Protein AF-A0A2W4T084-F1 (afdb_monomer)

pLDDT: mean 78.56, std 19.15, range [35.53, 97.75]

Solvent-accessible surface area (backbone atoms only — not comparable to full-atom values): 8965 Å² total; per-residue (Å²): 131,79,87,76,69,60,42,78,46,75,57,95,92,42,75,50,78,33,45,47,96,43,35,67,60,55,50,52,36,42,73,72,70,46,49,68,75,46,73,42,51,37,83,86,78,46,58,12,42,37,35,34,73,88,73,51,74,48,72,47,61,93,42,71,68,58,45,58,53,54,59,66,73,47,81,43,51,99,85,67,41,36,73,65,58,50,50,50,51,52,50,53,52,58,73,49,44,61,74,70,38,91,83,64,73,62,88,78,72,77,84,75,70,98,76,78,91,77,87,84,85,82,63,67,73,60,55,53,51,56,48,53,54,50,55,54,52,59,73,68,75,116

Structure (mmCIF, N/CA/C/O backbone):
data_AF-A0A2W4T084-F1
#
_entry.id   AF-A0A2W4T084-F1
#
loop_
_atom_site.group_PDB
_atom_site.id
_atom_site.type_symbol
_atom_site.label_atom_id
_atom_site.label_alt_id
_atom_site.label_comp_id
_atom_site.label_asym_id
_atom_site.label_entity_id
_atom_site.label_seq_id
_atom_site.pdbx_PDB_ins_code
_atom_site.Cartn_x
_atom_site.Cartn_y
_atom_site.Cartn_z
_atom_site.occupancy
_atom_site.B_iso_or_equiv
_atom_site.auth_seq_id
_atom_site.auth_comp_id
_atom_site.auth_asym_id
_atom_site.auth_atom_id
_atom_site.pdbx_PDB_model_num
ATOM 1 N N . MET A 1 1 ? -28.097 11.826 7.233 1.00 43.19 1 MET A N 1
ATOM 2 C CA . MET A 1 1 ? -26.904 11.158 7.785 1.00 43.19 1 MET A CA 1
ATOM 3 C C . MET A 1 1 ? -27.282 9.697 7.863 1.00 43.19 1 MET A C 1
ATOM 5 O O . MET A 1 1 ? -28.175 9.400 8.637 1.00 43.19 1 MET A O 1
ATOM 9 N N . SER A 1 2 ? -26.781 8.846 6.964 1.00 50.09 2 SER A N 1
ATOM 10 C CA . SER A 1 2 ? -27.013 7.405 7.102 1.00 50.09 2 SER A CA 1
ATOM 11 C C . SER A 1 2 ? -26.315 6.945 8.376 1.00 50.09 2 SER A C 1
ATOM 13 O O . SER A 1 2 ? -25.188 7.384 8.633 1.00 50.09 2 SER A O 1
ATOM 15 N N . ASP A 1 3 ? -26.990 6.123 9.173 1.00 56.31 3 ASP A N 1
ATOM 16 C CA . ASP A 1 3 ? -26.351 5.399 10.267 1.00 56.31 3 ASP A CA 1
ATOM 17 C C . ASP A 1 3 ? -25.147 4.652 9.686 1.00 56.31 3 ASP A C 1
ATOM 19 O O . ASP A 1 3 ? -25.261 3.959 8.674 1.00 56.31 3 ASP A O 1
ATOM 23 N N . ARG A 1 4 ? -23.960 4.922 10.234 1.00 72.19 4 ARG A N 1
ATOM 24 C CA . ARG A 1 4 ? -22.711 4.305 9.785 1.00 72.19 4 ARG A CA 1
ATOM 25 C C . ARG A 1 4 ? -22.551 3.006 10.552 1.00 72.19 4 ARG A C 1
ATOM 27 O O . ARG A 1 4 ? -22.545 3.039 11.781 1.00 72.19 4 ARG A O 1
ATOM 34 N N . GLU A 1 5 ? -22.431 1.896 9.839 1.00 84.31 5 GLU A N 1
ATOM 35 C CA . GLU A 1 5 ? -22.114 0.618 10.465 1.00 84.31 5 GLU A CA 1
ATOM 36 C C . GLU A 1 5 ? -20.661 0.643 10.945 1.00 84.31 5 GLU A C 1
ATOM 38 O O . GLU A 1 5 ? -19.727 0.945 10.199 1.00 84.31 5 GLU A O 1
ATOM 43 N N . MET A 1 6 ? -20.501 0.390 12.239 1.00 87.56 6 MET A N 1
ATOM 44 C CA . MET A 1 6 ? -19.223 0.323 12.928 1.00 87.56 6 MET A CA 1
ATOM 45 C C . MET A 1 6 ? -19.169 -1.019 13.643 1.00 87.56 6 MET A C 1
ATOM 47 O O . MET A 1 6 ? -20.104 -1.382 14.361 1.00 87.56 6 MET A O 1
ATOM 51 N N . THR A 1 7 ? -18.055 -1.723 13.507 1.00 92.81 7 THR A N 1
ATOM 52 C CA . THR A 1 7 ? -17.791 -2.938 14.266 1.00 92.81 7 THR A CA 1
ATOM 53 C C . THR A 1 7 ? -17.060 -2.584 15.558 1.00 92.81 7 THR A C 1
ATOM 55 O O . THR A 1 7 ? -15.986 -1.976 15.557 1.00 92.81 7 THR A O 1
ATOM 58 N N . VAL A 1 8 ? -17.649 -2.978 16.688 1.00 92.12 8 VAL A N 1
ATOM 59 C CA . VAL A 1 8 ? -17.018 -2.880 18.009 1.00 92.12 8 VAL A CA 1
ATOM 60 C C . VAL A 1 8 ? -16.083 -4.068 18.188 1.00 92.12 8 VAL A C 1
ATOM 62 O O . VAL A 1 8 ? -16.507 -5.218 18.097 1.00 92.12 8 VAL A O 1
ATOM 65 N N . MET A 1 9 ? -14.817 -3.803 18.497 1.00 89.62 9 MET A N 1
ATOM 66 C CA . MET A 1 9 ? -13.821 -4.847 18.719 1.00 89.62 9 MET A CA 1
ATOM 67 C C . MET A 1 9 ? -12.978 -4.593 19.964 1.00 89.62 9 MET A C 1
ATOM 69 O O . MET A 1 9 ? -12.773 -3.452 20.381 1.00 89.62 9 MET A O 1
ATOM 73 N N . THR A 1 10 ? -12.488 -5.680 20.565 1.00 89.69 10 THR A N 1
ATOM 74 C CA . THR A 1 10 ? -11.630 -5.645 21.752 1.00 89.69 10 THR A CA 1
ATOM 75 C C . THR A 1 10 ? -10.268 -6.250 21.435 1.00 89.69 10 THR A C 1
ATOM 77 O O . THR A 1 10 ? -10.173 -7.406 21.032 1.00 89.69 10 THR A O 1
ATOM 80 N N . PHE A 1 11 ? -9.202 -5.489 21.675 1.00 86.31 11 PHE A N 1
ATOM 81 C CA . PHE A 1 11 ? -7.820 -5.943 21.537 1.00 86.31 11 PHE A CA 1
ATOM 82 C C . PHE A 1 11 ? -6.974 -5.449 22.714 1.00 86.31 11 PHE A C 1
ATOM 84 O O . PHE A 1 11 ? -7.080 -4.292 23.120 1.00 86.31 11 PHE A O 1
ATOM 91 N N . ASN A 1 12 ? -6.152 -6.328 23.301 1.00 85.44 12 ASN A N 1
ATOM 92 C CA . ASN A 1 12 ? -5.344 -6.035 24.497 1.00 85.44 12 ASN A CA 1
ATOM 93 C C . ASN A 1 12 ? -6.139 -5.376 25.646 1.00 85.44 12 ASN A C 1
ATOM 95 O O . ASN A 1 12 ? -5.662 -4.454 26.307 1.00 85.44 12 ASN A O 1
ATOM 99 N N . GLY A 1 13 ? -7.381 -5.825 25.860 1.00 85.56 13 GLY A N 1
ATOM 100 C CA . GLY A 1 13 ? -8.270 -5.296 26.902 1.00 85.56 13 GLY A CA 1
ATOM 101 C C . GLY A 1 13 ? -8.833 -3.898 26.625 1.00 85.56 13 GLY A C 1
ATOM 102 O O . GLY A 1 13 ? -9.474 -3.326 27.502 1.00 85.56 13 GLY A O 1
ATOM 103 N N . LYS A 1 14 ? -8.616 -3.340 25.428 1.00 85.88 14 LYS A N 1
ATOM 104 C CA . LYS A 1 14 ? -9.201 -2.071 24.986 1.00 85.88 14 LYS A CA 1
ATOM 105 C C . LYS A 1 14 ? -10.285 -2.330 23.955 1.00 85.88 14 LYS A C 1
ATOM 107 O O . LYS A 1 14 ? -10.058 -3.090 23.019 1.00 85.88 14 LYS A O 1
ATOM 112 N N . THR A 1 15 ? -11.422 -1.663 24.112 1.00 89.88 15 THR A N 1
ATOM 113 C CA . THR A 1 15 ? -12.534 -1.708 23.158 1.00 89.88 15 THR A CA 1
ATOM 114 C C . THR A 1 15 ? -12.553 -0.439 22.319 1.00 89.88 15 THR A C 1
ATOM 116 O O . THR A 1 15 ? -12.364 0.653 22.854 1.00 89.88 15 THR A O 1
ATOM 119 N N . PHE A 1 16 ? -12.761 -0.586 21.016 1.00 90.19 16 PHE A N 1
ATOM 120 C CA . PHE A 1 16 ? -12.829 0.512 20.058 1.00 90.19 16 PHE A CA 1
ATOM 121 C C . PHE A 1 16 ? -13.763 0.163 18.897 1.00 90.19 16 PHE A C 1
ATOM 123 O O . PHE A 1 16 ? -14.085 -1.002 18.669 1.00 90.19 16 PHE A O 1
ATOM 130 N N . GLU A 1 17 ? -14.205 1.197 18.189 1.00 92.94 17 GLU A N 1
ATOM 131 C CA . GLU A 1 17 ? -15.057 1.098 17.006 1.00 92.94 17 GLU A CA 1
ATOM 132 C C . GLU A 1 17 ? -14.202 1.216 15.743 1.00 92.94 17 GLU A C 1
ATOM 134 O O . GLU A 1 17 ? -13.297 2.053 15.671 1.00 92.94 17 GLU A O 1
ATOM 139 N N . VAL A 1 18 ? -14.491 0.380 14.751 1.00 94.50 18 VAL A N 1
ATOM 140 C CA . VAL A 1 18 ? -13.827 0.369 13.444 1.00 94.50 18 VAL A CA 1
ATOM 141 C C . VAL A 1 18 ? -14.885 0.402 12.352 1.00 94.50 18 VAL A C 1
ATOM 143 O O . VAL A 1 18 ? -15.921 -0.240 12.494 1.00 94.50 18 VAL A O 1
ATOM 146 N N . ASP A 1 19 ? -14.624 1.142 11.274 1.00 94.44 19 ASP A N 1
ATOM 147 C CA . ASP A 1 19 ? -15.490 1.143 10.090 1.00 94.44 19 ASP A CA 1
ATOM 148 C C . ASP A 1 19 ? -15.649 -0.292 9.564 1.00 94.44 19 ASP A C 1
ATOM 150 O O . ASP A 1 19 ? -14.644 -0.976 9.339 1.00 94.44 19 ASP A O 1
ATOM 154 N N . ASP A 1 20 ? -16.890 -0.730 9.351 1.00 93.38 20 ASP A N 1
ATOM 155 C CA . ASP A 1 20 ? -17.190 -2.133 9.041 1.00 93.38 20 ASP A CA 1
ATOM 156 C C . ASP A 1 20 ? -16.442 -2.645 7.795 1.00 93.38 20 ASP A C 1
ATOM 158 O O . ASP A 1 20 ? -15.811 -3.700 7.831 1.00 93.38 20 ASP A O 1
ATOM 162 N N . ASP A 1 21 ? -16.358 -1.807 6.755 1.00 92.25 21 ASP A N 1
ATOM 163 C CA . ASP A 1 21 ? -15.673 -2.082 5.481 1.00 92.25 21 ASP A CA 1
ATOM 164 C C . ASP A 1 21 ? -14.197 -2.508 5.617 1.00 92.25 21 ASP A C 1
ATOM 166 O O . ASP A 1 21 ? -13.628 -3.104 4.700 1.00 92.25 21 ASP A O 1
ATOM 170 N N . ILE A 1 22 ? -13.535 -2.164 6.729 1.00 95.38 22 ILE A N 1
ATOM 171 C CA . ILE A 1 22 ? -12.130 -2.519 6.993 1.00 95.38 22 ILE A CA 1
ATOM 172 C C . ILE A 1 22 ? -11.944 -3.291 8.305 1.00 95.38 22 ILE A C 1
ATOM 174 O O . ILE A 1 22 ? -10.802 -3.545 8.706 1.00 95.38 22 ILE A O 1
ATOM 178 N N . ALA A 1 23 ? -13.032 -3.670 8.980 1.00 95.75 23 ALA A N 1
ATOM 179 C CA . ALA A 1 23 ? -12.985 -4.305 10.293 1.00 95.75 23 ALA A CA 1
ATOM 180 C C . ALA A 1 23 ? -12.210 -5.630 10.268 1.00 95.75 23 ALA A C 1
ATOM 182 O O . ALA A 1 23 ? -11.354 -5.850 11.129 1.00 95.75 23 ALA A O 1
ATOM 183 N N . ASP A 1 24 ? -12.414 -6.457 9.239 1.00 96.25 24 ASP A N 1
ATOM 184 C CA . ASP A 1 24 ? -11.702 -7.731 9.068 1.00 96.25 24 ASP A CA 1
ATOM 185 C C . ASP A 1 24 ? -10.186 -7.544 8.917 1.00 96.25 24 ASP A C 1
ATOM 187 O O . ASP A 1 24 ? -9.399 -8.312 9.476 1.00 96.25 24 ASP A O 1
ATOM 191 N N . LEU A 1 25 ? -9.752 -6.488 8.219 1.00 96.69 25 LEU A N 1
ATOM 192 C CA . LEU A 1 25 ? -8.330 -6.169 8.060 1.00 96.69 25 LEU A CA 1
ATOM 193 C C . LEU A 1 25 ? -7.708 -5.771 9.402 1.00 96.69 25 LEU A C 1
ATOM 195 O O . LEU A 1 25 ? -6.640 -6.266 9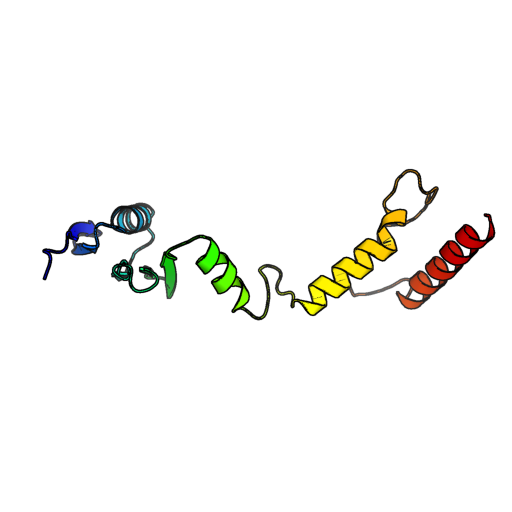.768 1.00 96.69 25 LEU A O 1
ATOM 199 N N . VAL A 1 26 ? -8.388 -4.902 10.155 1.00 96.75 26 VAL A N 1
ATOM 200 C CA . VAL A 1 26 ? -7.936 -4.469 11.486 1.00 96.75 26 VAL A CA 1
ATOM 201 C C . VAL A 1 26 ? -7.908 -5.647 12.461 1.00 96.75 26 VAL A C 1
ATOM 203 O O . VAL A 1 26 ? -6.948 -5.796 13.224 1.00 96.75 26 VAL A O 1
ATOM 206 N N . HIS A 1 27 ? -8.916 -6.519 12.415 1.00 95.62 27 HIS A N 1
ATOM 207 C CA . HIS A 1 27 ? -8.974 -7.722 13.236 1.00 95.62 27 HIS A CA 1
ATOM 208 C C . HIS A 1 27 ? -7.828 -8.691 12.913 1.00 95.62 27 HIS A C 1
ATOM 210 O O . HIS A 1 27 ? -7.151 -9.163 13.831 1.00 95.62 27 HIS A O 1
ATOM 216 N N . ALA A 1 28 ? -7.557 -8.941 11.628 1.00 96.56 28 ALA A N 1
ATOM 217 C CA . ALA A 1 28 ? -6.476 -9.816 11.182 1.00 96.56 28 ALA A CA 1
ATOM 218 C C . ALA A 1 28 ? -5.094 -9.307 11.623 1.00 96.56 28 ALA A C 1
ATOM 220 O O . ALA A 1 28 ? -4.292 -10.081 12.149 1.00 96.56 28 ALA A O 1
ATOM 221 N N . LEU A 1 29 ? -4.828 -8.004 11.470 1.00 96.38 29 LEU A N 1
ATOM 222 C CA . LEU A 1 29 ? -3.569 -7.381 11.894 1.00 96.38 29 LEU A CA 1
ATOM 223 C C . LEU A 1 29 ? -3.343 -7.538 13.400 1.00 96.38 29 LEU A C 1
ATOM 225 O O . LEU A 1 29 ? -2.313 -8.065 13.826 1.00 96.38 29 LEU A O 1
ATOM 229 N N . ASN A 1 30 ? -4.333 -7.145 14.201 1.00 94.94 30 ASN A N 1
ATOM 230 C CA . ASN A 1 30 ? -4.251 -7.232 15.655 1.00 94.94 30 ASN A CA 1
ATOM 231 C C . ASN A 1 30 ? -4.090 -8.686 16.127 1.00 94.94 30 ASN A C 1
ATOM 233 O O . ASN A 1 30 ? -3.237 -8.973 16.965 1.00 94.94 30 ASN A O 1
ATOM 237 N N . THR A 1 31 ? -4.836 -9.623 15.536 1.00 95.00 31 THR A N 1
ATOM 238 C CA . THR A 1 31 ? -4.731 -11.062 15.840 1.00 95.00 31 THR A CA 1
ATOM 239 C C . THR A 1 31 ? -3.345 -11.624 15.515 1.00 95.00 31 THR A C 1
ATOM 241 O O . THR A 1 31 ? -2.829 -12.455 16.259 1.00 95.00 31 THR A O 1
ATOM 244 N N . ALA A 1 32 ? -2.695 -11.127 14.460 1.00 95.56 32 ALA A N 1
ATOM 245 C CA . ALA A 1 32 ? -1.319 -11.479 14.112 1.00 95.56 32 ALA A CA 1
ATOM 246 C C . ALA A 1 32 ? -0.256 -10.809 15.012 1.00 95.56 32 ALA A C 1
ATOM 248 O O . ALA A 1 32 ? 0.941 -10.964 14.771 1.00 95.56 32 ALA A O 1
ATOM 249 N N . GLY A 1 33 ? -0.663 -10.051 16.036 1.00 94.38 33 GLY A N 1
ATOM 250 C CA . GLY A 1 33 ? 0.242 -9.311 16.917 1.00 94.38 33 GLY A CA 1
ATOM 251 C C . GLY A 1 33 ? 0.752 -7.995 16.322 1.00 94.38 33 GLY A C 1
ATOM 252 O O . GLY A 1 33 ? 1.645 -7.371 16.895 1.00 94.38 33 GLY A O 1
ATOM 253 N N . ILE A 1 34 ? 0.189 -7.545 15.197 1.00 95.38 34 ILE A N 1
ATOM 254 C CA . ILE A 1 34 ? 0.514 -6.266 14.563 1.00 95.38 34 ILE A CA 1
ATOM 255 C C . ILE A 1 34 ? -0.488 -5.226 15.065 1.00 95.38 34 ILE A C 1
ATOM 257 O O . ILE A 1 34 ? -1.582 -5.075 14.528 1.00 95.38 34 ILE A O 1
ATOM 261 N N . ALA A 1 35 ? -0.113 -4.517 16.128 1.00 93.69 35 ALA A N 1
ATOM 262 C CA . ALA A 1 35 ? -1.004 -3.565 16.779 1.00 93.69 35 ALA A CA 1
ATOM 263 C C . ALA A 1 35 ? -1.371 -2.387 15.858 1.00 93.69 35 ALA A C 1
ATOM 265 O O . ALA A 1 35 ? -0.498 -1.649 15.393 1.00 93.69 35 ALA A O 1
ATOM 266 N N . THR A 1 36 ? -2.670 -2.173 15.659 1.00 95.25 36 THR A N 1
ATOM 267 C CA . THR A 1 36 ? -3.223 -0.988 14.989 1.00 95.25 36 THR A CA 1
ATOM 268 C C . THR A 1 36 ? -3.481 0.127 16.004 1.00 95.25 36 THR A C 1
ATOM 270 O O . THR A 1 36 ? -4.046 -0.134 17.066 1.00 95.25 36 THR A O 1
ATOM 273 N N . VAL A 1 37 ? -3.119 1.371 15.686 1.00 94.69 37 VAL A N 1
ATOM 274 C CA . VAL A 1 37 ? -3.330 2.540 16.567 1.00 94.69 37 VAL A CA 1
ATOM 275 C C . VAL A 1 37 ? -4.442 3.473 16.089 1.00 94.69 37 VAL A C 1
ATOM 277 O O . VAL A 1 37 ? -5.022 4.190 16.900 1.00 94.69 37 VAL A O 1
ATOM 280 N N . ALA A 1 38 ? -4.750 3.465 14.792 1.00 94.00 38 ALA A N 1
ATOM 281 C CA . ALA A 1 38 ? -5.864 4.200 14.203 1.00 94.00 38 ALA A CA 1
ATOM 282 C C . ALA A 1 38 ? -6.300 3.524 12.899 1.00 94.00 38 ALA A C 1
ATOM 284 O O . ALA A 1 38 ? -5.476 2.932 12.203 1.00 94.00 38 ALA A O 1
ATOM 285 N N . SER A 1 39 ? -7.580 3.634 12.549 1.00 95.50 39 SER A N 1
ATOM 286 C CA . SER A 1 39 ? -8.098 3.130 11.278 1.00 95.50 39 SER A CA 1
ATOM 287 C C . SER A 1 39 ? -9.265 3.982 10.777 1.00 95.50 39 SER A C 1
ATOM 289 O O . SER A 1 39 ? -9.986 4.581 11.573 1.00 95.50 39 SER A O 1
ATOM 291 N N . CYS A 1 40 ? -9.402 4.095 9.458 1.00 94.88 40 CYS A N 1
ATOM 292 C CA . CYS A 1 40 ? -10.538 4.713 8.777 1.00 94.88 40 CYS A CA 1
ATOM 293 C C . CYS A 1 40 ? -10.619 4.139 7.361 1.00 94.88 40 CYS A C 1
ATOM 295 O O . CYS A 1 40 ? -9.618 4.119 6.650 1.00 94.88 40 CYS A O 1
ATOM 297 N N . SER A 1 41 ? -11.801 3.716 6.933 1.00 94.00 41 SER A N 1
ATOM 298 C CA . SER A 1 41 ? -12.097 3.214 5.582 1.00 94.00 41 SER A CA 1
ATOM 299 C C . SER A 1 41 ? -11.917 4.273 4.490 1.00 94.00 41 SER A C 1
ATOM 301 O O . SER A 1 41 ? -11.841 3.952 3.309 1.00 94.00 41 SER A O 1
ATOM 303 N N . GLY A 1 42 ? -11.881 5.556 4.868 1.00 92.44 42 GLY A N 1
ATOM 304 C CA . GLY A 1 42 ? -11.933 6.672 3.926 1.00 92.44 42 GLY A CA 1
ATOM 305 C C . GLY A 1 42 ? -13.338 6.940 3.371 1.00 92.44 42 GLY A C 1
ATOM 306 O O . GLY A 1 42 ? -13.513 7.902 2.620 1.00 92.44 42 GLY A O 1
ATOM 307 N N . HIS A 1 43 ? -14.336 6.147 3.785 1.00 89.31 43 HIS A N 1
ATOM 308 C CA . HIS A 1 43 ? -15.763 6.299 3.481 1.00 89.31 43 HIS A CA 1
ATOM 309 C C . HIS A 1 43 ? -16.065 6.428 1.979 1.00 89.31 43 HIS A C 1
ATOM 311 O O . HIS A 1 43 ? -16.911 7.225 1.577 1.00 89.31 43 HIS A O 1
ATOM 317 N N . GLY A 1 44 ? -15.299 5.727 1.137 1.00 84.38 44 GLY A N 1
ATOM 318 C CA . GLY A 1 44 ? -15.411 5.786 -0.326 1.00 84.38 44 GLY A CA 1
ATOM 319 C C . GLY A 1 44 ? -14.953 7.103 -0.970 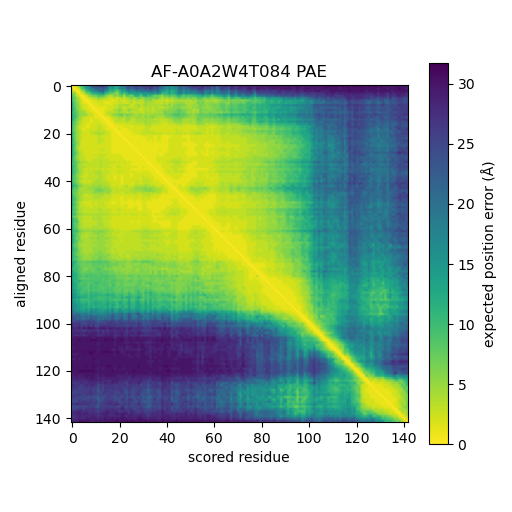1.00 84.38 44 GLY A C 1
ATOM 320 O O . GLY A 1 44 ? -14.941 7.209 -2.192 1.00 84.38 44 GLY A O 1
ATOM 321 N N . MET A 1 45 ? -14.551 8.102 -0.179 1.00 88.12 45 MET A N 1
ATOM 322 C CA . MET A 1 45 ? -14.148 9.429 -0.671 1.00 88.12 45 MET A CA 1
ATOM 323 C C . MET A 1 45 ? -12.637 9.555 -0.863 1.00 88.12 45 MET A C 1
ATOM 325 O O . MET A 1 45 ? -12.157 10.440 -1.568 1.00 88.12 45 MET A O 1
ATOM 329 N N . ARG A 1 46 ? -11.873 8.708 -0.177 1.00 90.94 46 ARG A N 1
ATOM 330 C CA . ARG A 1 46 ? -10.410 8.683 -0.181 1.00 90.94 46 ARG A CA 1
ATOM 331 C C . ARG A 1 46 ? -9.928 7.277 0.172 1.00 90.94 46 ARG A C 1
ATOM 333 O O . ARG A 1 46 ? -10.723 6.511 0.715 1.00 90.94 46 ARG A O 1
ATOM 340 N N . PRO A 1 47 ? -8.651 6.948 -0.081 1.00 95.12 47 PRO A N 1
ATOM 341 C CA . PRO A 1 47 ? -8.058 5.726 0.435 1.00 95.12 47 PRO A CA 1
ATOM 342 C C . PRO A 1 47 ? -8.331 5.519 1.924 1.00 95.12 47 PRO A C 1
ATOM 344 O O . PRO A 1 47 ? -8.212 6.458 2.722 1.00 95.12 47 PRO A O 1
ATOM 347 N N . GLY A 1 48 ? -8.652 4.280 2.282 1.00 95.88 48 GLY A N 1
ATOM 348 C CA . GLY A 1 48 ? -8.641 3.850 3.668 1.00 95.88 48 GLY A CA 1
ATOM 349 C C . GLY A 1 48 ? -7.217 3.855 4.208 1.00 95.88 48 GLY A C 1
ATOM 350 O O . GLY A 1 48 ? -6.254 3.683 3.458 1.00 95.88 48 GLY A O 1
ATOM 351 N N . ARG A 1 49 ? -7.076 4.072 5.511 1.00 97.25 49 ARG A N 1
ATOM 352 C CA . ARG A 1 49 ? -5.792 4.115 6.203 1.00 97.25 49 ARG A CA 1
ATOM 353 C C . ARG A 1 49 ? -5.866 3.317 7.495 1.00 97.25 49 ARG A C 1
ATOM 355 O O . ARG A 1 49 ? -6.790 3.517 8.282 1.00 97.25 49 ARG A O 1
ATOM 362 N N . ILE A 1 50 ? -4.866 2.475 7.730 1.00 97.75 50 ILE A N 1
ATOM 363 C CA . ILE A 1 50 ? -4.643 1.778 8.997 1.00 97.75 50 ILE A CA 1
ATOM 364 C C . ILE A 1 50 ? -3.228 2.106 9.474 1.00 97.75 50 ILE A C 1
ATOM 366 O O . ILE A 1 50 ? -2.243 1.693 8.862 1.00 97.75 50 ILE A O 1
ATOM 370 N N . SER A 1 51 ? -3.145 2.829 10.586 1.00 97.25 51 SER A N 1
ATOM 371 C CA . SER A 1 51 ? -1.890 3.221 11.222 1.00 97.25 51 SER A CA 1
ATOM 372 C C . SER A 1 51 ? -1.436 2.117 12.177 1.00 97.25 51 SER A C 1
ATOM 374 O O . SER A 1 51 ? -2.205 1.703 13.052 1.00 97.25 51 SER A O 1
ATOM 376 N N . LEU A 1 52 ? -0.196 1.646 12.039 1.00 96.69 52 LEU A N 1
ATOM 377 C CA . LEU A 1 52 ? 0.392 0.605 12.885 1.00 96.69 52 LEU A CA 1
ATOM 378 C C . LEU A 1 52 ? 1.261 1.199 13.998 1.00 96.69 52 LEU A C 1
ATOM 380 O O . LEU A 1 52 ? 1.854 2.267 13.853 1.00 96.69 52 LEU A O 1
ATOM 384 N N . ALA A 1 53 ? 1.377 0.481 15.116 1.00 95.75 53 ALA A N 1
ATOM 385 C CA . ALA A 1 53 ? 2.157 0.916 16.276 1.00 95.75 53 ALA A CA 1
ATOM 386 C C . ALA A 1 53 ? 3.669 1.035 16.002 1.00 95.75 53 ALA A C 1
ATOM 388 O O . ALA A 1 53 ? 4.363 1.743 16.727 1.00 95.75 53 ALA A O 1
ATOM 389 N N . ASP A 1 54 ? 4.180 0.364 14.966 1.00 95.69 54 ASP A N 1
ATOM 390 C CA . ASP A 1 54 ? 5.587 0.421 14.549 1.00 95.69 54 ASP A CA 1
ATOM 391 C C . ASP A 1 54 ? 5.900 1.562 13.563 1.00 95.69 54 ASP A C 1
ATOM 393 O O . ASP A 1 54 ? 7.021 1.662 13.064 1.00 95.69 54 ASP A O 1
ATOM 397 N N . GLY A 1 55 ? 4.925 2.434 13.292 1.00 96.62 55 GLY A N 1
ATOM 398 C CA . GLY A 1 55 ? 5.077 3.605 12.430 1.00 96.62 55 GLY A CA 1
ATOM 399 C C . GLY A 1 55 ? 4.776 3.357 10.952 1.00 96.62 55 GLY A C 1
ATOM 400 O O . GLY A 1 55 ? 4.836 4.302 10.166 1.00 96.62 55 GLY A O 1
ATOM 401 N N . ARG A 1 56 ? 4.432 2.126 10.551 1.00 97.38 56 ARG A N 1
ATOM 402 C CA . ARG A 1 56 ? 3.948 1.841 9.193 1.00 97.38 56 ARG A CA 1
ATOM 403 C C . ARG A 1 56 ? 2.491 2.279 9.013 1.00 97.38 56 ARG A C 1
ATOM 405 O O . ARG A 1 56 ? 1.699 2.281 9.953 1.00 97.38 56 ARG A O 1
ATOM 412 N N . GLU A 1 57 ? 2.135 2.589 7.772 1.00 97.06 57 GLU A N 1
ATOM 413 C CA . GLU A 1 57 ? 0.772 2.919 7.346 1.00 97.06 57 GLU A CA 1
ATOM 414 C C . GLU A 1 57 ? 0.356 1.957 6.235 1.00 97.06 57 GLU A C 1
ATOM 416 O O . GLU A 1 57 ? 1.096 1.763 5.267 1.00 97.06 57 GLU A O 1
ATOM 421 N N . LEU A 1 58 ? -0.822 1.351 6.367 1.00 97.19 58 LEU A N 1
ATOM 422 C CA . LEU A 1 58 ? -1.436 0.556 5.308 1.00 97.19 58 LEU A CA 1
ATOM 423 C C . LEU A 1 58 ? -2.520 1.396 4.643 1.00 97.19 58 LEU A C 1
ATOM 425 O O . LEU A 1 58 ? -3.430 1.883 5.315 1.00 97.19 58 LEU A O 1
ATOM 429 N N . PHE A 1 59 ? -2.433 1.532 3.322 1.00 96.56 59 PHE A N 1
ATOM 430 C CA . PHE A 1 59 ? -3.450 2.197 2.518 1.00 96.56 59 PHE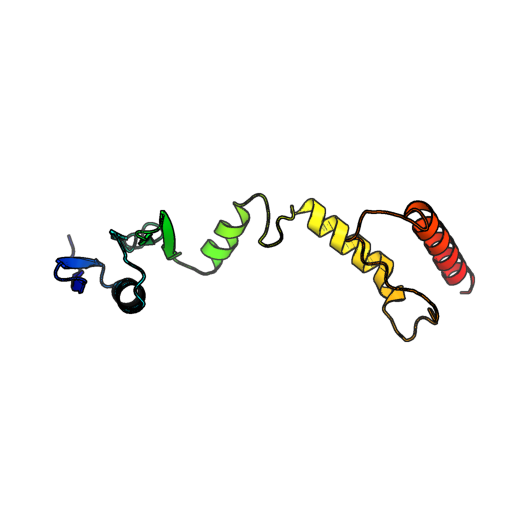 A CA 1
ATOM 431 C C . PHE A 1 59 ? -4.331 1.166 1.815 1.00 96.56 59 PHE A C 1
ATOM 433 O O . PHE A 1 59 ? -3.831 0.290 1.112 1.00 96.56 59 PHE A O 1
ATOM 440 N N . VAL A 1 60 ? -5.645 1.297 1.985 1.00 95.12 60 VAL A N 1
ATOM 441 C CA . VAL A 1 60 ? -6.651 0.524 1.248 1.00 95.12 60 VAL A CA 1
ATOM 442 C C . VAL A 1 60 ? -7.129 1.393 0.093 1.00 95.12 60 VAL A C 1
ATOM 444 O O . VAL A 1 60 ? -7.856 2.369 0.289 1.00 95.12 60 VAL A O 1
ATOM 447 N N . LEU A 1 61 ? -6.647 1.091 -1.110 1.00 94.88 61 LEU A N 1
ATOM 448 C CA . LEU A 1 61 ? -6.954 1.867 -2.307 1.00 94.88 61 LEU A CA 1
ATOM 449 C C . LEU A 1 61 ? -8.294 1.419 -2.913 1.00 94.88 61 LEU A C 1
ATOM 451 O O . LEU A 1 61 ? -8.604 0.230 -2.884 1.00 94.88 61 LEU A O 1
ATOM 455 N N . PRO A 1 62 ? -9.088 2.349 -3.474 1.00 90.44 62 PRO A N 1
ATOM 456 C CA . PRO A 1 62 ? -10.453 2.061 -3.919 1.00 90.44 62 PRO A CA 1
ATOM 457 C C . PRO A 1 62 ? -10.523 1.173 -5.168 1.00 90.44 62 PRO A C 1
ATOM 459 O O . PRO A 1 62 ? -11.575 0.605 -5.451 1.00 90.44 62 PRO A O 1
ATOM 462 N N . SER A 1 63 ? -9.438 1.068 -5.941 1.00 91.25 63 SER A N 1
ATOM 463 C CA . SER A 1 63 ? -9.372 0.190 -7.108 1.00 91.25 63 SER A CA 1
ATOM 464 C C . SER A 1 63 ? -7.933 -0.168 -7.479 1.00 91.25 63 SER A C 1
ATOM 466 O O . SER A 1 63 ? -6.974 0.480 -7.044 1.00 91.25 63 SER A O 1
ATOM 468 N N . TYR A 1 64 ? -7.792 -1.191 -8.325 1.00 93.25 64 TYR A N 1
ATOM 469 C CA . TYR A 1 64 ? -6.509 -1.604 -8.886 1.00 93.25 64 TYR A CA 1
ATOM 470 C C . TYR A 1 64 ? -5.860 -0.483 -9.709 1.00 93.25 64 TYR A C 1
ATOM 472 O O . TYR A 1 64 ? -4.665 -0.238 -9.582 1.00 93.25 64 TYR A O 1
ATOM 480 N N . GLU A 1 65 ? -6.647 0.243 -10.503 1.00 94.94 65 GLU A N 1
ATOM 481 C CA . GLU A 1 65 ? -6.174 1.327 -11.369 1.00 94.94 65 GLU A CA 1
ATOM 482 C C . GLU A 1 65 ? -5.609 2.489 -10.549 1.00 94.94 65 GLU A C 1
ATOM 484 O O . GLU A 1 65 ? -4.553 3.027 -10.883 1.00 94.94 65 GLU A O 1
ATOM 489 N N . ILE A 1 66 ? -6.271 2.844 -9.441 1.00 93.12 66 ILE A N 1
ATOM 490 C CA . ILE A 1 66 ? -5.746 3.840 -8.502 1.00 93.12 66 ILE A CA 1
ATOM 491 C C . ILE A 1 66 ? -4.470 3.329 -7.830 1.00 93.12 66 ILE A C 1
ATOM 493 O O . ILE A 1 66 ? -3.556 4.120 -7.623 1.00 93.12 66 ILE A O 1
ATOM 497 N N . GLY A 1 67 ? -4.365 2.027 -7.552 1.00 94.12 67 GLY A N 1
ATOM 498 C CA . GLY A 1 67 ? -3.119 1.394 -7.107 1.00 94.12 67 GLY A CA 1
ATOM 499 C C . GLY A 1 67 ? -1.975 1.550 -8.099 1.00 94.12 67 GLY A C 1
ATOM 500 O O . GLY A 1 67 ? -0.915 2.047 -7.733 1.00 94.12 67 GLY A O 1
ATOM 501 N N . GLN A 1 68 ? -2.214 1.222 -9.368 1.00 93.69 68 GLN A N 1
ATOM 502 C CA . GLN A 1 68 ? -1.212 1.386 -10.421 1.00 93.69 68 GLN A CA 1
ATOM 503 C C . GLN A 1 68 ? -0.772 2.847 -10.556 1.00 93.69 68 GLN A C 1
ATOM 505 O O . GLN A 1 68 ? 0.419 3.124 -10.649 1.00 93.69 68 GLN A O 1
ATOM 510 N N . TRP A 1 69 ? -1.714 3.794 -10.512 1.00 94.12 69 TRP A N 1
ATOM 511 C CA . TRP A 1 69 ? -1.393 5.223 -10.528 1.00 94.12 69 TRP A CA 1
ATOM 512 C C . TRP A 1 69 ? -0.634 5.681 -9.273 1.00 94.12 69 TRP A C 1
ATOM 514 O O . TRP A 1 69 ? 0.263 6.521 -9.368 1.00 94.12 69 TRP A O 1
ATOM 524 N N . PHE A 1 70 ? -0.978 5.156 -8.096 1.00 93.06 70 PHE A N 1
ATOM 525 C CA . PHE A 1 70 ? -0.308 5.497 -6.843 1.00 93.06 70 PHE A CA 1
ATOM 526 C C . PHE A 1 70 ? 1.168 5.087 -6.884 1.00 93.06 70 PHE A C 1
ATOM 528 O O . PHE A 1 70 ? 2.035 5.887 -6.533 1.00 93.06 70 PHE A O 1
ATOM 535 N N . ASP A 1 71 ? 1.463 3.902 -7.422 1.00 90.94 71 ASP A N 1
ATOM 536 C CA . ASP A 1 71 ? 2.834 3.422 -7.604 1.00 90.94 71 ASP A CA 1
ATOM 537 C C . ASP A 1 71 ? 3.654 4.335 -8.532 1.00 90.94 71 ASP A C 1
ATOM 539 O O . ASP A 1 71 ? 4.842 4.556 -8.288 1.00 90.94 71 ASP A O 1
ATOM 543 N N . THR A 1 72 ? 3.040 4.954 -9.551 1.00 90.19 72 THR A N 1
ATOM 544 C CA . THR A 1 72 ? 3.765 5.888 -10.435 1.00 90.19 72 THR A CA 1
ATOM 545 C C . THR A 1 72 ? 4.140 7.209 -9.768 1.00 90.19 72 THR A C 1
ATOM 547 O O . THR A 1 72 ? 4.913 7.973 -10.342 1.00 90.19 72 THR A O 1
ATOM 550 N N . GLN A 1 73 ? 3.591 7.519 -8.589 1.00 93.56 73 GLN A N 1
ATOM 551 C CA . GLN A 1 73 ? 3.940 8.748 -7.867 1.00 93.56 73 GLN A CA 1
ATOM 552 C C . GLN A 1 73 ? 5.324 8.659 -7.207 1.00 93.56 73 GLN A C 1
ATOM 554 O O . GLN A 1 73 ? 5.880 9.680 -6.796 1.00 93.56 73 GLN A O 1
ATOM 559 N N . PHE A 1 74 ? 5.899 7.457 -7.113 1.00 91.69 74 PHE A N 1
ATOM 560 C CA . PHE A 1 74 ? 7.225 7.248 -6.553 1.00 91.69 74 PHE A CA 1
ATOM 561 C C . PHE A 1 74 ? 8.302 7.377 -7.643 1.00 91.69 74 PHE A C 1
ATOM 563 O O . PHE A 1 74 ? 8.181 6.792 -8.719 1.00 91.69 74 PHE A O 1
ATOM 570 N N . PRO A 1 75 ? 9.401 8.111 -7.382 1.00 91.75 75 PRO A N 1
ATOM 571 C CA . PRO A 1 75 ? 10.441 8.365 -8.385 1.00 91.75 75 PRO A CA 1
ATOM 572 C C . PRO A 1 75 ? 11.281 7.125 -8.727 1.00 91.75 75 PRO A C 1
ATOM 574 O O . PRO A 1 75 ? 12.052 7.142 -9.688 1.00 91.75 75 PRO A O 1
ATOM 577 N N . ARG A 1 76 ? 11.180 6.071 -7.913 1.00 93.81 76 ARG A N 1
ATOM 578 C CA . ARG A 1 76 ? 11.923 4.820 -8.043 1.00 93.81 76 ARG A CA 1
ATOM 579 C C . ARG A 1 76 ? 10.984 3.646 -7.815 1.00 93.81 76 ARG A C 1
ATOM 581 O O . ARG A 1 76 ? 10.059 3.750 -7.015 1.00 93.81 76 ARG A O 1
ATOM 588 N N . ASP A 1 77 ? 11.244 2.546 -8.508 1.00 90.56 77 ASP A N 1
ATOM 589 C CA . ASP A 1 77 ? 10.524 1.292 -8.290 1.00 90.56 77 ASP A CA 1
ATOM 590 C C . ASP A 1 77 ? 11.048 0.502 -7.078 1.00 90.56 77 ASP A C 1
ATOM 592 O O . ASP A 1 77 ? 11.937 0.941 -6.344 1.00 90.56 77 ASP A O 1
ATOM 596 N N . ILE A 1 78 ? 10.505 -0.704 -6.899 1.00 86.88 78 ILE A N 1
ATOM 597 C CA . ILE A 1 78 ? 10.872 -1.649 -5.838 1.00 86.88 78 ILE A CA 1
ATOM 598 C C . ILE A 1 78 ? 12.349 -2.077 -5.858 1.00 86.88 78 ILE A C 1
ATOM 600 O O . ILE A 1 78 ? 12.862 -2.520 -4.835 1.00 86.88 78 ILE A O 1
ATOM 604 N N . ASN A 1 79 ? 13.037 -1.937 -6.996 1.00 88.94 79 ASN A N 1
ATOM 605 C CA . ASN A 1 79 ? 14.462 -2.232 -7.149 1.00 88.94 79 ASN A CA 1
ATOM 606 C C . ASN A 1 79 ? 15.326 -0.971 -6.995 1.00 88.94 79 ASN A C 1
ATOM 608 O O . ASN A 1 79 ? 16.540 -1.020 -7.188 1.00 88.94 79 ASN A O 1
ATOM 612 N N . GLY A 1 80 ? 14.711 0.171 -6.676 1.00 91.19 80 GLY A N 1
ATOM 613 C CA . GLY A 1 80 ? 15.385 1.453 -6.557 1.00 91.19 80 GLY A CA 1
ATOM 614 C C . GLY A 1 80 ? 15.722 2.100 -7.899 1.00 91.19 80 GLY A C 1
ATOM 615 O O . GLY A 1 80 ? 16.516 3.037 -7.906 1.00 91.19 80 GLY A O 1
ATOM 616 N N . GLN A 1 81 ? 15.146 1.651 -9.017 1.00 90.56 81 GLN A N 1
ATOM 617 C CA . GLN A 1 81 ? 15.479 2.153 -10.354 1.00 90.56 81 GLN A CA 1
ATOM 618 C C . GLN A 1 81 ? 14.516 3.252 -10.811 1.00 90.56 81 GLN A C 1
ATOM 620 O O . GLN A 1 81 ? 13.310 3.194 -10.550 1.00 90.56 81 GLN A O 1
ATOM 625 N N . THR A 1 82 ? 15.038 4.253 -11.521 1.00 93.00 82 THR A N 1
ATOM 626 C CA . THR A 1 82 ? 14.224 5.241 -12.243 1.00 93.00 82 THR A CA 1
ATOM 627 C C . THR A 1 82 ? 13.651 4.647 -13.535 1.00 93.00 82 THR A C 1
ATOM 629 O O . THR A 1 82 ? 14.088 3.600 -14.021 1.00 93.00 82 THR A O 1
ATOM 632 N N . ALA A 1 83 ? 12.672 5.331 -14.134 1.00 88.19 83 ALA A N 1
ATOM 633 C CA . ALA A 1 83 ? 12.130 4.935 -15.435 1.00 88.19 83 ALA A CA 1
ATOM 634 C C . ALA A 1 83 ? 13.196 4.937 -16.549 1.00 88.19 83 ALA A C 1
ATOM 636 O O . ALA A 1 83 ? 13.186 4.052 -17.409 1.00 88.19 83 ALA A O 1
ATOM 637 N N . ASP A 1 84 ? 14.136 5.881 -16.500 1.00 91.00 84 ASP A N 1
ATOM 638 C CA . ASP A 1 84 ? 15.233 5.978 -17.464 1.00 91.00 84 ASP A CA 1
ATOM 639 C C . ASP A 1 84 ? 16.228 4.830 -17.277 1.00 91.00 84 ASP A C 1
ATOM 641 O O . ASP A 1 84 ? 16.573 4.155 -18.244 1.00 91.00 84 ASP A O 1
ATOM 645 N N . GLU A 1 85 ? 16.616 4.532 -16.031 1.00 88.94 85 GLU A N 1
ATOM 646 C CA . GLU A 1 85 ? 17.499 3.403 -15.705 1.00 88.94 85 GLU A CA 1
ATOM 647 C C . GLU A 1 85 ? 16.899 2.074 -16.186 1.00 88.94 85 GLU A C 1
ATOM 649 O O . GLU A 1 85 ? 17.592 1.270 -16.812 1.00 88.94 85 GLU A O 1
ATOM 654 N N . ARG A 1 86 ? 15.591 1.865 -15.981 1.00 85.75 86 ARG A N 1
ATOM 655 C CA . ARG A 1 86 ? 14.880 0.697 -16.525 1.00 85.75 86 ARG A CA 1
ATOM 656 C C . ARG A 1 86 ? 14.885 0.659 -18.049 1.00 85.75 86 ARG A C 1
ATOM 658 O O . ARG A 1 86 ? 15.054 -0.409 -18.632 1.00 85.75 86 ARG A O 1
ATOM 665 N N . THR A 1 87 ? 14.669 1.802 -18.693 1.00 89.75 87 THR A N 1
ATOM 666 C CA . THR A 1 87 ? 14.635 1.900 -20.158 1.00 89.75 87 THR A CA 1
ATOM 667 C C . THR A 1 87 ? 15.998 1.563 -20.754 1.00 89.75 87 THR A C 1
ATOM 669 O O . THR A 1 87 ? 16.075 0.798 -21.715 1.00 89.75 87 THR A O 1
ATOM 672 N N . GLU A 1 88 ? 17.077 2.064 -20.159 1.00 85.56 88 GLU A N 1
ATOM 673 C CA . GLU A 1 88 ? 18.439 1.738 -20.580 1.00 85.56 88 GLU A CA 1
ATOM 674 C C . GLU A 1 88 ? 18.777 0.267 -20.326 1.00 85.56 88 GLU A C 1
ATOM 676 O O . GLU A 1 88 ? 19.292 -0.396 -21.223 1.00 85.56 88 GLU A O 1
ATOM 681 N N . LEU A 1 89 ? 18.397 -0.295 -19.173 1.00 80.00 89 LEU A N 1
ATOM 682 C CA . LEU A 1 89 ? 18.544 -1.732 -18.910 1.00 80.00 89 LEU A CA 1
ATOM 683 C C . LEU A 1 89 ? 17.775 -2.589 -19.924 1.00 80.00 89 LEU A C 1
ATOM 685 O O . LEU A 1 89 ? 18.280 -3.622 -20.363 1.00 80.00 89 LEU A O 1
ATOM 689 N N .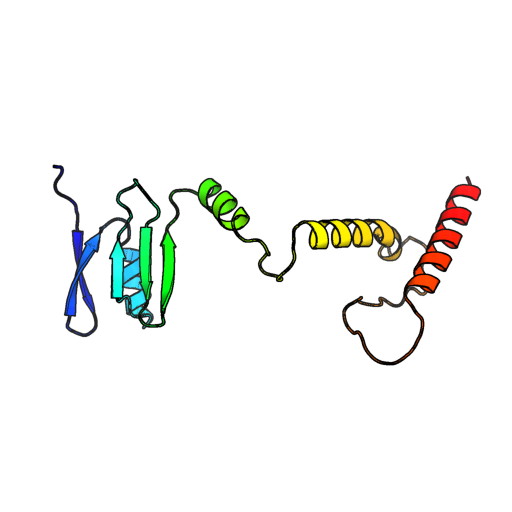 ALA A 1 90 ? 16.576 -2.166 -20.328 1.00 81.19 90 ALA A N 1
ATOM 690 C CA . ALA A 1 90 ? 15.786 -2.862 -21.339 1.00 81.19 90 ALA A CA 1
ATOM 691 C C . ALA A 1 90 ? 16.441 -2.797 -22.729 1.00 81.19 90 ALA A C 1
ATOM 693 O O . ALA A 1 90 ? 16.461 -3.804 -23.440 1.00 81.19 90 ALA A O 1
ATOM 694 N N . LYS A 1 91 ? 17.020 -1.649 -23.108 1.00 83.81 91 LYS A N 1
ATOM 695 C CA . LYS A 1 91 ? 17.800 -1.505 -24.350 1.00 83.81 91 LYS A CA 1
ATOM 696 C C . LYS A 1 91 ? 19.060 -2.367 -24.329 1.00 83.81 91 LYS A C 1
ATOM 698 O O . LYS A 1 91 ? 19.323 -3.061 -25.307 1.00 83.81 91 LYS A O 1
ATOM 703 N N . ASP A 1 92 ? 19.804 -2.365 -23.224 1.00 77.44 92 ASP A N 1
ATOM 704 C CA . ASP A 1 92 ? 21.012 -3.180 -23.035 1.00 77.44 92 ASP A CA 1
ATOM 705 C C . ASP A 1 92 ? 20.661 -4.677 -23.129 1.00 77.44 92 ASP A C 1
ATOM 707 O O . ASP A 1 92 ? 21.276 -5.433 -23.882 1.00 77.44 92 ASP A O 1
ATOM 711 N N . ALA A 1 93 ? 19.580 -5.101 -22.464 1.00 74.81 93 ALA A N 1
ATOM 712 C CA . ALA A 1 93 ? 19.070 -6.468 -22.542 1.00 74.81 93 ALA A CA 1
ATOM 713 C C . ALA A 1 93 ? 18.623 -6.862 -23.961 1.00 74.81 93 ALA A C 1
ATOM 715 O O . ALA A 1 93 ? 18.866 -7.993 -24.384 1.00 74.81 93 ALA A O 1
ATOM 716 N N . ALA A 1 94 ? 17.995 -5.948 -24.707 1.00 79.19 94 ALA A N 1
ATOM 717 C CA . ALA A 1 94 ? 17.611 -6.180 -26.096 1.00 79.19 94 ALA A CA 1
ATOM 718 C C . ALA A 1 94 ? 18.836 -6.277 -27.022 1.00 79.19 94 ALA A C 1
ATOM 720 O O . ALA A 1 94 ? 18.893 -7.188 -27.849 1.00 79.19 94 ALA A O 1
ATOM 721 N N . ARG A 1 95 ? 19.839 -5.403 -26.840 1.00 73.94 95 ARG A N 1
ATOM 722 C CA . ARG A 1 95 ? 21.107 -5.418 -27.593 1.00 73.94 95 ARG A CA 1
ATOM 723 C C . ARG A 1 95 ? 21.837 -6.748 -27.433 1.00 73.94 95 ARG A C 1
ATOM 725 O O . ARG A 1 95 ? 22.369 -7.273 -28.406 1.00 73.94 95 ARG A O 1
ATOM 732 N N . TYR A 1 96 ? 21.820 -7.316 -26.229 1.00 69.00 96 TYR A N 1
ATOM 733 C CA . TYR A 1 96 ? 22.502 -8.576 -25.924 1.00 69.00 96 TYR A CA 1
ATOM 734 C C . TYR A 1 96 ? 21.593 -9.805 -25.952 1.00 69.00 96 TYR A C 1
ATOM 736 O O . TYR A 1 96 ? 21.962 -10.864 -25.442 1.00 69.00 96 TYR A O 1
ATOM 744 N N . ARG A 1 97 ? 20.401 -9.702 -26.548 1.00 69.88 97 ARG A N 1
ATOM 745 C CA . ARG A 1 97 ? 19.451 -10.817 -26.597 1.00 69.88 97 ARG A CA 1
ATOM 746 C C . ARG A 1 97 ? 20.002 -12.019 -27.371 1.00 69.88 97 ARG A C 1
ATOM 748 O O . ARG A 1 97 ? 19.814 -13.145 -26.924 1.00 69.88 97 ARG A O 1
ATOM 755 N N . TRP A 1 98 ? 20.713 -11.784 -28.477 1.00 65.44 98 TRP A N 1
ATOM 756 C CA . TRP A 1 98 ? 21.309 -12.831 -29.322 1.00 65.44 98 TRP A CA 1
ATOM 757 C C . TRP A 1 98 ? 22.438 -13.600 -28.612 1.00 65.44 98 TRP A C 1
ATOM 759 O O . TRP A 1 98 ? 22.584 -14.803 -28.801 1.00 65.44 98 TRP A O 1
ATOM 769 N N . LEU A 1 99 ? 23.164 -12.948 -27.697 1.00 63.41 99 LEU A N 1
ATOM 770 C CA . LEU A 1 99 ? 24.193 -13.581 -26.855 1.00 63.41 99 LEU A CA 1
ATOM 771 C C . LEU A 1 99 ? 23.610 -14.590 -25.857 1.00 63.41 99 LEU A C 1
ATOM 773 O O . LEU A 1 99 ? 24.340 -15.419 -25.321 1.00 63.41 99 LEU A O 1
ATOM 777 N N . ARG A 1 100 ? 22.302 -14.510 -25.585 1.00 56.91 100 ARG A N 1
ATOM 778 C CA . ARG A 1 100 ? 21.576 -15.453 -24.724 1.00 56.91 100 ARG A CA 1
ATOM 779 C C . ARG A 1 100 ? 20.878 -16.569 -25.502 1.00 56.91 100 ARG A C 1
ATOM 781 O O . ARG A 1 100 ? 20.320 -17.459 -24.865 1.00 56.91 100 ARG A O 1
ATOM 788 N N . ASP A 1 101 ? 20.872 -16.517 -26.833 1.00 58.38 101 ASP A N 1
ATOM 789 C CA . ASP A 1 101 ? 20.315 -17.580 -27.665 1.00 58.38 101 ASP A CA 1
ATOM 790 C C . ASP A 1 101 ? 21.330 -18.733 -27.753 1.00 58.38 101 ASP A C 1
ATOM 792 O O . ASP A 1 101 ? 22.422 -18.537 -28.286 1.00 58.38 101 ASP A O 1
ATOM 796 N N . PRO A 1 102 ? 21.013 -19.939 -27.249 1.00 55.69 102 PRO A N 1
ATOM 797 C CA . PRO A 1 102 ? 21.919 -21.083 -27.339 1.00 55.69 102 PRO A CA 1
ATOM 798 C C . PRO A 1 102 ? 22.226 -21.506 -28.786 1.00 55.69 102 PRO A C 1
ATOM 800 O O . PRO A 1 102 ? 23.188 -22.238 -29.005 1.00 55.69 102 PRO A O 1
ATOM 803 N N . CYS A 1 103 ? 21.443 -21.049 -29.770 1.00 51.31 103 CYS A N 1
ATOM 804 C CA . CYS A 1 103 ? 21.638 -21.329 -31.191 1.00 51.31 103 CYS A CA 1
ATOM 805 C C . CYS A 1 103 ? 22.436 -20.243 -31.936 1.00 51.31 103 CYS A C 1
ATOM 807 O O . CYS A 1 103 ? 22.733 -20.439 -33.111 1.00 51.31 103 CYS A O 1
ATOM 809 N N . SER A 1 104 ? 22.824 -19.130 -31.296 1.00 57.00 104 SER A N 1
ATOM 810 C CA . SER A 1 104 ? 23.530 -18.017 -31.967 1.00 57.00 104 SER A CA 1
ATOM 811 C C . SER A 1 104 ? 24.998 -18.299 -32.313 1.00 57.00 104 SER A C 1
ATOM 813 O O .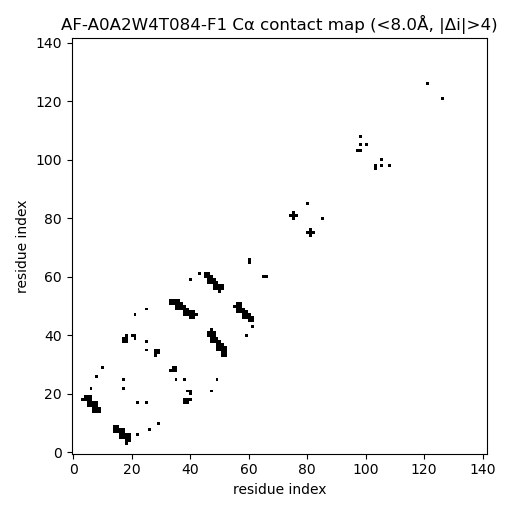 SER A 1 104 ? 25.705 -17.418 -32.793 1.00 57.00 104 SER A O 1
ATOM 815 N N . GLY A 1 105 ? 25.506 -19.503 -32.031 1.00 49.28 105 GLY A N 1
ATOM 816 C CA . GLY A 1 105 ? 26.919 -19.841 -32.235 1.00 49.28 105 GLY A CA 1
ATOM 817 C C . GLY A 1 105 ? 27.877 -19.127 -31.270 1.00 49.28 105 GLY A C 1
ATOM 818 O O . GLY A 1 105 ? 29.094 -19.246 -31.409 1.00 49.28 105 GLY A O 1
ATOM 819 N N . ALA A 1 106 ? 27.356 -18.416 -30.263 1.00 54.16 106 ALA A N 1
ATOM 820 C CA . ALA A 1 106 ? 28.125 -17.743 -29.222 1.00 54.16 106 ALA A CA 1
ATOM 821 C C . ALA A 1 106 ? 28.698 -18.749 -28.198 1.00 54.16 106 ALA A C 1
ATOM 823 O O . ALA A 1 106 ? 28.368 -18.731 -27.016 1.00 54.16 106 ALA A O 1
ATOM 824 N N . GLU A 1 107 ? 29.594 -19.637 -28.636 1.00 40.91 107 GLU A N 1
ATOM 825 C CA . GLU A 1 107 ? 30.157 -20.737 -27.831 1.00 40.91 107 GLU A CA 1
ATOM 826 C C . GLU A 1 107 ? 30.975 -20.295 -26.595 1.00 40.91 107 GLU A C 1
ATOM 828 O O . GLU A 1 107 ? 31.391 -21.142 -25.803 1.00 40.91 107 GLU A O 1
ATOM 833 N N . ARG A 1 108 ? 31.259 -18.997 -26.396 1.00 44.97 108 ARG A N 1
ATOM 834 C CA . ARG A 1 108 ? 32.151 -18.521 -25.313 1.00 44.97 108 ARG A CA 1
ATOM 835 C C . ARG A 1 108 ? 31.785 -17.175 -24.701 1.00 44.97 108 ARG A C 1
ATOM 837 O O . ARG A 1 108 ? 32.675 -16.382 -24.387 1.00 44.97 108 ARG A O 1
ATOM 844 N N . VAL A 1 109 ? 30.507 -16.890 -24.497 1.00 45.81 109 VAL A N 1
ATOM 845 C CA . VAL A 1 109 ? 30.137 -15.648 -23.806 1.00 45.81 109 VAL A CA 1
ATOM 846 C C . VAL A 1 109 ? 29.927 -15.929 -22.331 1.00 45.81 109 VAL A C 1
ATOM 848 O O . VAL A 1 109 ? 28.871 -16.353 -21.875 1.00 45.81 109 VAL A O 1
ATOM 851 N N . ILE A 1 110 ? 31.006 -15.710 -21.580 1.00 48.81 110 ILE A N 1
ATOM 852 C CA . ILE A 1 110 ? 30.977 -15.619 -20.123 1.00 48.81 110 ILE A CA 1
ATOM 853 C C . ILE A 1 110 ? 30.015 -14.479 -19.771 1.00 48.81 110 ILE A C 1
ATOM 855 O O .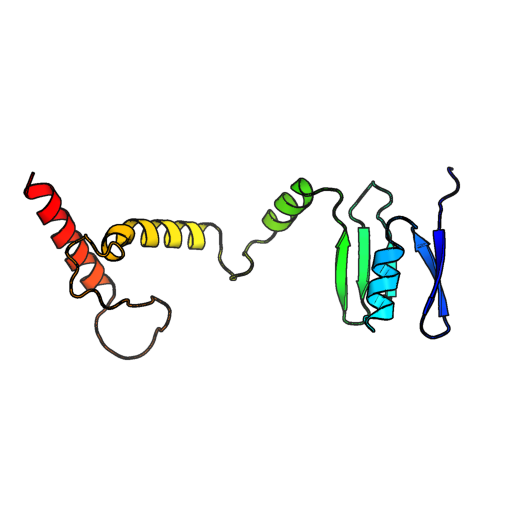 ILE A 1 110 ? 30.242 -13.330 -20.149 1.00 48.81 110 ILE A O 1
ATOM 859 N N . PHE A 1 111 ? 28.928 -14.806 -19.072 1.00 44.72 111 PHE A N 1
ATOM 860 C CA . PHE A 1 111 ? 27.970 -13.833 -18.559 1.00 44.72 111 PHE A CA 1
ATOM 861 C C . PHE A 1 111 ? 28.665 -12.920 -17.544 1.00 44.72 111 PHE A C 1
ATOM 863 O O . PHE A 1 111 ? 28.829 -13.277 -1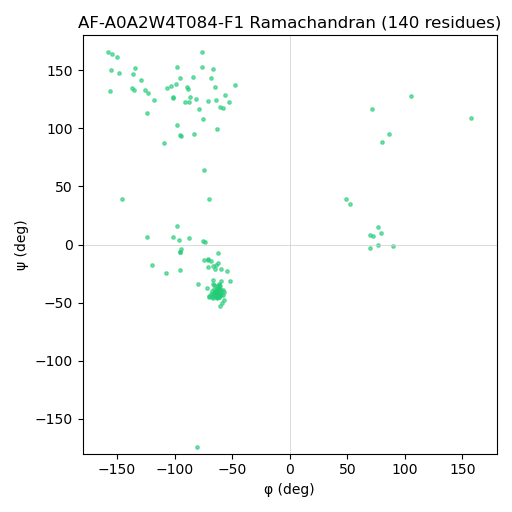6.379 1.00 44.72 111 PHE A O 1
ATOM 870 N N . TYR A 1 112 ? 29.067 -11.728 -17.976 1.00 43.72 112 TYR A N 1
ATOM 871 C CA . TYR A 1 112 ? 29.453 -10.658 -17.066 1.00 43.72 112 TYR A CA 1
ATOM 872 C C . TYR A 1 112 ? 28.181 -9.948 -16.607 1.00 43.72 112 TYR A C 1
ATOM 874 O O . TYR A 1 112 ? 27.660 -9.061 -17.282 1.00 43.72 112 TYR A O 1
ATOM 882 N N . CYS A 1 113 ? 27.651 -10.359 -15.455 1.00 40.16 113 CYS A N 1
ATOM 883 C CA . CYS A 1 113 ? 26.655 -9.565 -14.750 1.00 40.16 113 CYS A CA 1
ATOM 884 C C . CYS A 1 113 ? 27.291 -8.214 -14.401 1.00 40.16 113 CYS A C 1
ATOM 886 O O . CYS A 1 113 ? 28.272 -8.152 -13.662 1.00 40.16 113 CYS A O 1
ATOM 888 N N . ARG A 1 114 ? 26.728 -7.129 -14.940 1.00 43.84 114 ARG A N 1
ATOM 889 C CA . ARG A 1 114 ? 27.147 -5.727 -14.761 1.00 43.84 114 ARG A CA 1
ATOM 890 C C . ARG A 1 114 ? 26.861 -5.204 -13.332 1.00 43.84 114 ARG A C 1
ATOM 892 O O . ARG A 1 114 ? 26.399 -4.083 -13.166 1.00 43.84 114 ARG A O 1
ATOM 899 N N . GLY A 1 115 ? 27.069 -6.047 -12.315 1.00 38.28 115 GLY A N 1
ATOM 900 C CA . GLY A 1 115 ? 26.701 -5.814 -10.913 1.00 38.28 115 GLY A CA 1
ATOM 901 C C . GLY A 1 115 ? 27.865 -5.808 -9.916 1.00 38.28 115 GLY A C 1
ATOM 902 O O . GLY A 1 115 ? 27.706 -5.236 -8.846 1.00 38.28 115 GLY A O 1
ATOM 903 N N . ASP A 1 116 ? 29.039 -6.348 -10.262 1.00 40.22 116 ASP A N 1
ATOM 904 C CA . ASP A 1 116 ? 30.216 -6.341 -9.379 1.00 40.22 116 ASP A CA 1
ATOM 905 C C . ASP A 1 116 ? 31.294 -5.390 -9.911 1.00 40.22 116 ASP A C 1
ATOM 907 O O . ASP A 1 116 ? 32.204 -5.763 -10.655 1.00 40.22 116 ASP A O 1
ATOM 911 N N . TYR A 1 117 ? 31.208 -4.118 -9.527 1.00 49.59 117 TYR A N 1
ATOM 912 C CA . TYR A 1 117 ? 32.321 -3.193 -9.719 1.00 49.59 117 TYR A CA 1
ATOM 913 C C . TYR A 1 117 ? 33.414 -3.475 -8.683 1.00 49.59 117 TYR A C 1
ATOM 915 O O . TYR A 1 117 ? 33.283 -3.108 -7.518 1.00 49.59 117 TYR A O 1
ATOM 923 N N . GLY A 1 118 ? 34.542 -4.045 -9.112 1.00 35.53 118 GLY A N 1
ATOM 924 C CA . GLY A 1 118 ? 35.767 -3.994 -8.316 1.00 35.53 118 GLY A CA 1
ATOM 925 C C . GLY A 1 118 ? 36.792 -5.079 -8.621 1.00 35.53 118 GLY A C 1
ATOM 926 O O . GLY A 1 118 ? 36.664 -6.202 -8.156 1.00 35.53 118 GLY A O 1
ATOM 927 N N . ARG A 1 119 ? 37.898 -4.666 -9.253 1.00 36.88 119 ARG A N 1
ATOM 928 C CA . ARG A 1 119 ? 39.181 -5.387 -9.385 1.00 36.88 119 ARG A CA 1
ATOM 929 C C . ARG A 1 119 ? 39.256 -6.480 -10.459 1.00 36.88 119 ARG A C 1
ATOM 931 O O . ARG A 1 119 ? 39.207 -7.667 -10.180 1.00 36.88 119 ARG A O 1
ATOM 938 N N . GLY A 1 120 ? 39.620 -6.031 -11.660 1.00 40.12 120 GLY A N 1
ATOM 939 C CA . GLY A 1 120 ? 40.411 -6.824 -12.602 1.00 40.12 120 GLY A CA 1
ATOM 940 C C . GLY A 1 120 ? 39.629 -7.390 -13.784 1.00 40.12 120 GLY A C 1
ATOM 941 O O . GLY A 1 120 ? 38.654 -8.100 -13.608 1.00 40.12 120 GLY A O 1
ATOM 942 N N . LEU A 1 121 ? 40.172 -7.121 -14.977 1.00 42.16 121 LEU A N 1
ATOM 943 C CA . LEU A 1 121 ? 39.862 -7.698 -16.294 1.00 42.16 121 LEU A CA 1
ATOM 944 C C . LEU A 1 121 ? 38.712 -7.056 -17.105 1.00 42.16 121 LEU A C 1
ATOM 946 O O . LEU A 1 121 ? 37.562 -7.463 -17.047 1.00 42.16 121 LEU A O 1
ATOM 950 N N . LYS A 1 122 ? 39.162 -6.135 -17.978 1.00 47.22 122 LYS A N 1
ATOM 951 C CA . LYS A 1 122 ? 38.580 -5.592 -19.227 1.00 47.22 122 LYS A CA 1
ATOM 952 C C . LYS A 1 122 ? 37.361 -4.659 -19.095 1.00 47.22 122 LYS A C 1
ATOM 954 O O . LYS A 1 122 ? 36.293 -5.039 -18.641 1.00 47.22 122 LYS A O 1
ATOM 959 N N . SER A 1 123 ? 37.546 -3.404 -19.518 1.00 47.91 123 SER A N 1
ATOM 960 C CA . SER A 1 123 ? 36.534 -2.341 -19.482 1.00 47.91 123 SER A CA 1
ATOM 961 C C . SER A 1 123 ? 35.391 -2.604 -20.466 1.00 47.91 123 SER A C 1
ATOM 963 O O . SER A 1 123 ? 35.631 -3.057 -21.585 1.00 47.91 123 SER A O 1
ATOM 965 N N . GLY A 1 124 ? 34.160 -2.251 -20.077 1.00 51.66 124 GLY A N 1
ATOM 966 C CA . GLY A 1 124 ? 32.952 -2.445 -20.895 1.00 51.66 124 GLY A CA 1
ATOM 967 C C . GLY A 1 124 ? 33.046 -1.887 -22.322 1.00 51.66 124 GLY A C 1
ATOM 968 O O . GLY A 1 124 ? 32.547 -2.517 -23.241 1.00 51.66 124 GLY A O 1
ATOM 969 N N . SER A 1 125 ? 33.805 -0.807 -22.535 1.00 57.59 125 SER A N 1
ATOM 970 C CA . SER A 1 125 ? 34.027 -0.200 -23.857 1.00 57.59 125 SER A CA 1
ATOM 971 C C . SER A 1 125 ? 34.674 -1.127 -24.894 1.00 57.59 125 SER A C 1
ATOM 973 O O . SER A 1 125 ? 34.422 -0.989 -26.086 1.00 57.59 125 SER A O 1
ATOM 975 N N . TRP A 1 126 ? 35.520 -2.067 -24.467 1.00 61.03 126 TRP A N 1
ATOM 976 C CA . TRP A 1 126 ? 36.154 -3.018 -25.383 1.00 61.03 126 TRP A CA 1
ATOM 977 C C . TRP A 1 126 ? 35.206 -4.162 -25.753 1.00 61.03 126 TRP A C 1
ATOM 979 O O . TRP A 1 126 ? 35.232 -4.640 -26.884 1.00 61.03 126 TRP A O 1
ATOM 989 N N . LEU A 1 127 ? 34.350 -4.577 -24.811 1.00 62.22 127 LEU A N 1
ATOM 990 C CA . LEU A 1 127 ? 33.301 -5.561 -25.072 1.00 62.22 127 LEU A CA 1
ATOM 991 C C . LEU A 1 127 ? 32.264 -4.993 -26.049 1.00 62.22 127 LEU A C 1
ATOM 993 O O . LEU A 1 127 ? 31.905 -5.676 -27.003 1.00 62.22 127 LEU A O 1
ATOM 997 N N . ASP A 1 128 ? 31.866 -3.732 -25.853 1.00 64.19 128 ASP A N 1
ATOM 998 C CA . ASP A 1 128 ? 30.962 -3.021 -26.760 1.00 64.19 128 ASP A CA 1
ATOM 999 C C . ASP A 1 128 ? 31.528 -2.998 -28.195 1.00 64.19 128 ASP A C 1
ATOM 1001 O O . ASP A 1 128 ? 30.838 -3.382 -29.136 1.00 64.19 128 ASP A O 1
ATOM 1005 N N . ALA A 1 129 ? 32.812 -2.652 -28.361 1.00 69.50 129 ALA A N 1
ATOM 1006 C CA . ALA A 1 129 ? 33.468 -2.606 -29.671 1.00 69.50 129 ALA A CA 1
ATOM 1007 C C . ALA A 1 129 ? 33.578 -3.983 -30.355 1.00 69.50 129 ALA A C 1
ATOM 1009 O O . ALA A 1 129 ? 33.364 -4.095 -31.560 1.00 69.50 129 ALA A O 1
ATOM 1010 N N . ALA A 1 130 ? 33.895 -5.039 -29.597 1.00 68.31 130 ALA A N 1
ATOM 1011 C CA . ALA A 1 130 ? 33.977 -6.399 -30.134 1.00 68.31 130 ALA A CA 1
ATOM 1012 C C . ALA A 1 130 ? 32.604 -6.925 -30.591 1.00 68.31 130 ALA A C 1
ATOM 1014 O O . ALA A 1 130 ? 32.514 -7.668 -31.569 1.00 68.31 130 ALA A O 1
ATOM 1015 N N . ILE A 1 131 ? 31.536 -6.530 -29.894 1.00 67.44 131 ILE A N 1
ATOM 1016 C CA . ILE A 1 131 ? 30.156 -6.865 -30.255 1.00 67.44 131 ILE A CA 1
ATOM 1017 C C . ILE A 1 131 ? 29.728 -6.118 -31.519 1.00 67.44 131 ILE A C 1
ATOM 1019 O O . ILE A 1 131 ? 29.163 -6.739 -32.418 1.00 67.44 131 ILE A O 1
ATOM 1023 N N . ASP A 1 132 ? 30.032 -4.824 -31.622 1.00 76.06 132 ASP A N 1
ATOM 1024 C CA . ASP A 1 132 ? 29.715 -4.037 -32.818 1.00 76.06 132 ASP A CA 1
ATOM 1025 C C . ASP A 1 132 ? 30.429 -4.594 -34.062 1.00 76.06 132 ASP A C 1
ATOM 1027 O O . ASP A 1 132 ? 29.833 -4.686 -35.136 1.00 76.06 132 ASP A O 1
ATOM 1031 N N . GLU A 1 133 ? 31.676 -5.055 -33.915 1.00 76.12 133 GLU A N 1
ATOM 1032 C CA . GLU A 1 133 ? 32.414 -5.735 -34.986 1.00 76.12 133 GLU A CA 1
ATOM 1033 C C . GLU A 1 133 ? 31.767 -7.074 -35.390 1.00 76.12 133 GLU A C 1
ATOM 1035 O O . GLU A 1 133 ? 31.716 -7.403 -36.578 1.00 76.12 133 GLU A O 1
ATOM 1040 N N . ALA A 1 134 ? 31.266 -7.854 -34.426 1.00 69.06 134 ALA A N 1
ATOM 1041 C CA . ALA A 1 134 ? 30.596 -9.126 -34.697 1.00 69.06 134 ALA A CA 1
ATOM 1042 C C . ALA A 1 134 ? 29.260 -8.929 -35.434 1.00 69.06 134 ALA A C 1
ATOM 1044 O O . ALA A 1 134 ? 29.025 -9.583 -36.449 1.00 69.06 134 ALA A O 1
ATOM 1045 N N . LEU A 1 135 ? 28.437 -7.974 -34.986 1.00 67.94 135 LEU A N 1
ATOM 1046 C CA . LEU A 1 135 ? 27.167 -7.625 -35.633 1.00 67.94 135 LEU A CA 1
ATOM 1047 C C . LEU A 1 135 ? 27.374 -7.072 -37.052 1.00 67.94 135 LEU A C 1
ATOM 1049 O O . LEU A 1 135 ? 26.601 -7.371 -37.961 1.00 67.94 135 LEU A O 1
ATOM 1053 N N . ALA A 1 136 ? 28.431 -6.285 -37.275 1.00 73.75 136 ALA A N 1
ATOM 1054 C CA . ALA A 1 136 ? 28.775 -5.796 -38.609 1.00 73.75 136 ALA A CA 1
ATOM 1055 C C . ALA A 1 136 ? 29.132 -6.934 -39.583 1.00 73.75 136 ALA A C 1
ATOM 1057 O O . ALA A 1 136 ? 28.789 -6.852 -40.761 1.00 73.75 136 ALA A O 1
ATOM 1058 N N . LYS A 1 137 ? 29.788 -8.000 -39.102 1.00 69.06 137 LYS A N 1
ATOM 1059 C CA . LYS A 1 137 ? 30.144 -9.170 -39.923 1.00 69.06 137 LYS A CA 1
ATOM 1060 C C . LYS A 1 137 ? 28.935 -10.028 -40.283 1.00 69.06 137 LYS A C 1
ATOM 1062 O O . LYS A 1 137 ? 28.873 -10.529 -41.402 1.00 69.06 137 LYS A O 1
ATOM 1067 N N . GLU A 1 138 ? 27.984 -10.179 -39.364 1.00 63.09 138 GLU A N 1
ATOM 1068 C CA . GLU A 1 138 ? 26.745 -10.927 -39.605 1.00 63.09 138 GLU A CA 1
ATOM 1069 C C . GLU A 1 138 ? 25.907 -10.264 -40.711 1.00 63.09 138 GLU A C 1
ATOM 1071 O O . GLU A 1 138 ? 25.542 -10.923 -41.676 1.00 63.09 138 GLU A O 1
ATOM 1076 N N . ASN A 1 139 ? 25.754 -8.935 -40.667 1.00 60.44 139 ASN A N 1
ATOM 1077 C CA . ASN A 1 139 ? 25.039 -8.164 -41.696 1.00 60.44 139 ASN A CA 1
ATOM 1078 C C . ASN A 1 139 ? 25.745 -8.107 -43.065 1.00 60.44 139 ASN A C 1
ATOM 1080 O O . ASN A 1 139 ? 25.142 -7.666 -44.039 1.00 60.44 139 ASN A O 1
ATOM 1084 N N . SER A 1 140 ? 27.029 -8.474 -43.144 1.00 59.97 140 SER A N 1
ATOM 1085 C CA . SER A 1 140 ? 27.797 -8.487 -44.401 1.00 59.97 140 SER A CA 1
ATOM 1086 C C . SER A 1 140 ? 27.836 -9.848 -45.102 1.00 59.97 140 SER A C 1
ATOM 1088 O O . SER A 1 140 ? 28.408 -9.946 -46.185 1.00 59.97 140 SER A O 1
ATOM 1090 N N . ASN A 1 141 ? 27.295 -10.889 -44.462 1.00 53.94 141 ASN A N 1
ATOM 1091 C CA . ASN A 1 141 ? 27.287 -12.261 -44.974 1.00 53.94 141 ASN A CA 1
ATOM 1092 C C . ASN A 1 141 ? 25.932 -12.685 -45.586 1.00 53.94 141 ASN A C 1
ATOM 1094 O O . ASN A 1 141 ? 25.805 -13.848 -45.970 1.00 53.94 141 ASN A O 1
ATOM 1098 N N . ASP A 1 142 ? 24.978 -11.754 -45.704 1.00 45.50 142 ASP A N 1
ATOM 1099 C CA . ASP A 1 142 ? 23.772 -11.833 -46.554 1.00 45.50 142 ASP A CA 1
ATOM 1100 C C . ASP A 1 142 ? 24.003 -11.109 -47.896 1.00 45.50 142 ASP A C 1
ATOM 1102 O O . ASP A 1 142 ? 23.450 -11.565 -48.926 1.00 45.50 142 ASP A O 1
#

Sequence (142 aa):
MSDREMTVMTFNGKTFEVDDDIADLVHALNTAGIATVASCSGHGMRPGRISLADGRELFVLPSYEIGQWFDTQFPRDINGQTADERTELAKDAARYRWLRDPCSGAERVIFYCRGDYGRGLKSGSWLDAAIDEALAKENSND

Nearest PDB structures (foldseek):
  6neu-assembly3_B  TM=4.836E-01  e=1.748E+00  Talaromyces stipitatus ATCC 10500
  5m1j-assembly1_W5  TM=2.019E-01  e=4.964E+00  Saccharomyce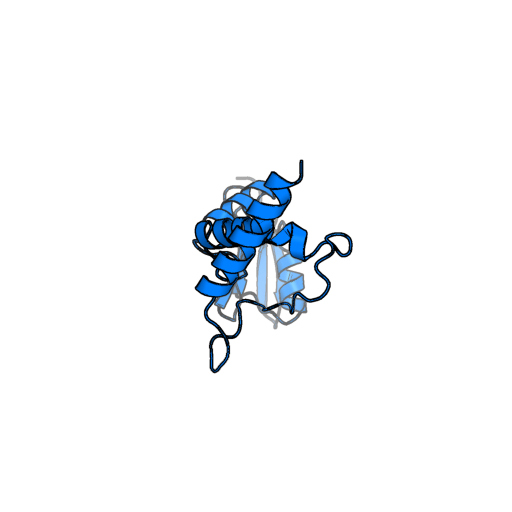s cerevisiae

Foldseek 3Di:
DPDFDWDWDDAPNDIDTARPVCVVVQVVCRVVVFHWDDWDPCVLVAWTWTATPVGDIDTHGPDPVVVVVVQVVDQAHPVRDGPVRVVVVVVVCVLCVLVPPPPSPVPDDDDDDPPDPDDDDDDPVVVVVVSVVVVVVVVVVD

Secondary structure (DSSP, 8-state):
-PPPPEEEEEETTEEEEEEHHHHHHHHHHHHTT--EEEEE-GGGTS-EEEEETTS-EEEE-S-HHHHHHHHTTSSS-TTS--HHHHHHHHHHHHHTSGGG-TTS--TT-----TT---SSS--HHHHHHHHHHHHHHHTT--

Radius of gyration: 26.86 Å; Cα contacts (8 Å, |Δi|>4): 109; chains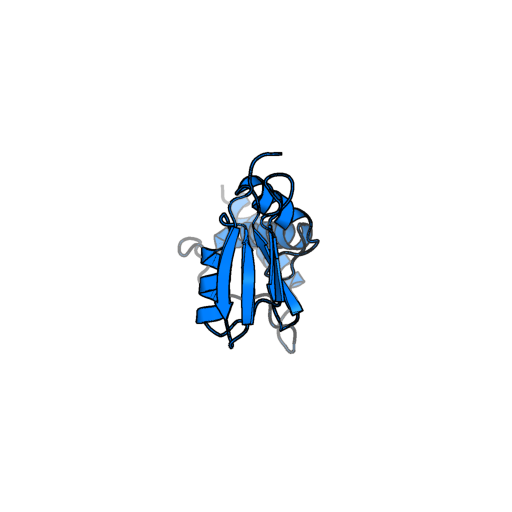: 1; bounding box: 67×32×74 Å

Mean predicted aligned error: 13.27 Å